Protein AF-A0A923QXN2-F1 (afdb_monomer_lite)

Radius of gyration: 14.2 Å; chains: 1; bounding box: 31×38×41 Å

Foldseek 3Di:
DWDWDADPNDIDIDPDDQPAAPVCLQPWQPPPDQWHAYNVVRDIWGWADPDPQWIWTADPVRWIKIFHDDPGHTAWIWGDDPVGIDIDGDD

Structure (mmCIF, N/CA/C/O backbone):
data_AF-A0A923QXN2-F1
#
_entry.id   AF-A0A923QXN2-F1
#
loop_
_atom_site.group_PDB
_atom_site.id
_atom_site.type_symbol
_atom_site.label_atom_id
_atom_site.label_alt_id
_atom_site.label_comp_id
_atom_site.label_asym_id
_atom_site.label_entity_id
_atom_site.label_seq_id
_atom_site.pdbx_PDB_ins_code
_atom_site.Cartn_x
_atom_site.Cartn_y
_atom_site.Cartn_z
_atom_site.occupancy
_atom_site.B_iso_or_equiv
_atom_site.auth_seq_id
_atom_site.auth_comp_id
_atom_site.auth_asym_id
_atom_site.auth_atom_id
_atom_site.pdbx_PDB_model_num
ATOM 1 N N . SER A 1 1 ? 7.967 -18.312 -8.379 1.00 57.09 1 SER A N 1
ATOM 2 C CA . SER A 1 1 ? 7.276 -17.969 -9.641 1.00 57.09 1 SER A CA 1
ATOM 3 C C . SER A 1 1 ? 8.061 -16.902 -10.391 1.00 57.09 1 SER A C 1
ATOM 5 O O . SER A 1 1 ? 8.702 -16.099 -9.732 1.00 57.09 1 SER A O 1
ATOM 7 N N . LYS A 1 2 ? 8.063 -16.889 -11.735 1.00 81.00 2 LYS A N 1
ATOM 8 C CA . LYS A 1 2 ? 8.674 -15.809 -12.538 1.00 81.00 2 LYS A CA 1
ATOM 9 C C . LYS A 1 2 ? 7.559 -14.986 -13.179 1.00 81.00 2 LYS A C 1
ATOM 11 O O . LYS A 1 2 ? 6.882 -15.487 -14.071 1.00 81.00 2 LYS A O 1
ATOM 16 N N . TYR A 1 3 ? 7.356 -13.755 -12.724 1.00 85.31 3 TYR A N 1
ATOM 17 C CA . TYR A 1 3 ? 6.384 -12.838 -13.324 1.00 85.31 3 TYR A CA 1
ATOM 18 C C . TYR A 1 3 ? 7.071 -11.996 -14.398 1.00 85.31 3 TYR A C 1
ATOM 20 O O . TYR A 1 3 ? 8.191 -11.531 -14.189 1.00 85.31 3 TYR A O 1
ATOM 28 N N . LYS A 1 4 ? 6.400 -11.792 -15.535 1.00 89.69 4 LYS A N 1
ATOM 29 C CA . LYS A 1 4 ? 6.825 -10.846 -16.573 1.00 89.69 4 LYS A CA 1
ATOM 30 C C . LYS A 1 4 ? 5.958 -9.600 -16.479 1.00 89.69 4 LYS A C 1
ATOM 32 O O . LYS A 1 4 ? 4.735 -9.706 -16.506 1.00 89.69 4 LYS A O 1
ATOM 37 N N . ILE A 1 5 ? 6.590 -8.440 -16.392 1.00 87.44 5 ILE A N 1
ATOM 38 C CA . ILE A 1 5 ? 5.923 -7.146 -16.484 1.00 87.44 5 ILE A CA 1
ATOM 39 C C . ILE A 1 5 ? 6.260 -6.574 -17.847 1.00 87.44 5 ILE A C 1
ATOM 41 O O . ILE A 1 5 ? 7.430 -6.480 -18.208 1.00 87.44 5 ILE A O 1
ATOM 45 N N . VAL A 1 6 ? 5.228 -6.201 -18.594 1.00 89.44 6 VAL A N 1
ATOM 46 C CA . VAL A 1 6 ? 5.365 -5.556 -19.898 1.00 89.44 6 VAL A CA 1
ATOM 47 C C . VAL A 1 6 ? 4.797 -4.150 -19.773 1.00 89.44 6 VAL A C 1
ATOM 49 O O . VAL A 1 6 ? 3.607 -3.986 -19.512 1.00 89.44 6 VAL A O 1
ATOM 52 N N . LYS A 1 7 ? 5.647 -3.133 -19.928 1.00 83.38 7 LYS A N 1
ATOM 53 C CA . LYS A 1 7 ? 5.254 -1.721 -19.839 1.00 83.38 7 LYS A CA 1
ATOM 54 C C . LYS A 1 7 ? 5.913 -0.939 -20.967 1.00 83.38 7 LYS A C 1
ATOM 56 O O . LYS A 1 7 ? 7.134 -0.880 -21.038 1.00 83.38 7 LYS A O 1
ATOM 61 N N . ASN A 1 8 ? 5.106 -0.357 -21.857 1.00 85.56 8 ASN A N 1
ATOM 62 C CA . ASN A 1 8 ? 5.574 0.382 -23.040 1.00 85.56 8 ASN A CA 1
ATOM 63 C C . ASN A 1 8 ? 6.603 -0.406 -23.881 1.00 85.56 8 ASN A C 1
ATOM 65 O O . ASN A 1 8 ? 7.617 0.139 -24.302 1.00 85.56 8 ASN A O 1
ATOM 69 N N . GLY A 1 9 ? 6.385 -1.714 -24.061 1.00 84.56 9 GLY A N 1
ATOM 70 C CA . GLY A 1 9 ? 7.304 -2.602 -24.787 1.00 84.56 9 GLY A CA 1
ATOM 71 C C . GLY A 1 9 ? 8.553 -3.034 -24.005 1.00 84.56 9 GLY A C 1
ATOM 72 O O . GLY A 1 9 ? 9.230 -3.970 -24.422 1.00 84.56 9 GLY A O 1
ATOM 73 N N . VAL A 1 10 ? 8.835 -2.428 -22.847 1.00 85.75 10 VAL A N 1
ATOM 74 C CA . VAL A 1 10 ? 9.921 -2.847 -21.953 1.00 85.75 10 VAL A CA 1
ATOM 75 C C . VAL A 1 10 ? 9.457 -4.029 -21.107 1.00 85.75 10 VAL A C 1
ATOM 77 O O . VAL A 1 10 ? 8.391 -3.982 -20.487 1.00 85.75 10 VAL A O 1
ATOM 80 N N . ILE A 1 11 ? 10.271 -5.085 -21.076 1.00 88.44 11 ILE A N 1
ATOM 81 C CA . ILE A 1 11 ? 10.021 -6.291 -20.285 1.00 88.44 11 ILE A CA 1
ATOM 82 C C . ILE A 1 11 ? 10.920 -6.275 -19.051 1.00 88.44 11 ILE A C 1
ATOM 84 O O . ILE A 1 11 ? 12.141 -6.204 -19.171 1.00 88.44 11 ILE A O 1
ATOM 88 N N . SER A 1 12 ? 10.326 -6.413 -17.869 1.00 86.19 12 SER A N 1
ATOM 89 C CA . SER A 1 12 ? 11.045 -6.700 -16.626 1.00 86.19 12 SER A CA 1
ATOM 90 C C . SER A 1 12 ? 10.550 -8.003 -16.001 1.00 86.19 12 SER A C 1
ATOM 92 O O . SER A 1 12 ? 9.443 -8.477 -16.276 1.00 86.19 12 SER A O 1
ATOM 94 N N . VAL A 1 13 ? 11.404 -8.632 -15.192 1.00 87.88 13 VAL A N 1
ATOM 95 C CA . VAL A 1 13 ? 11.113 -9.922 -14.557 1.00 87.88 13 VAL A CA 1
ATOM 96 C C . VAL A 1 13 ? 11.170 -9.768 -13.048 1.00 87.88 13 VAL A C 1
ATOM 98 O O . VAL A 1 13 ? 12.140 -9.240 -12.509 1.00 87.88 13 VAL A O 1
ATOM 101 N N . ILE A 1 14 ? 10.146 -10.279 -12.369 1.00 88.56 14 ILE A N 1
ATOM 102 C CA . ILE A 1 14 ? 10.136 -10.423 -10.915 1.00 88.56 14 ILE A CA 1
ATOM 103 C C . ILE A 1 14 ? 10.281 -11.900 -10.576 1.00 88.56 14 ILE A C 1
ATOM 105 O O . ILE A 1 14 ? 9.437 -12.728 -10.927 1.00 88.56 14 ILE A O 1
ATOM 109 N N . SER A 1 15 ? 11.370 -12.209 -9.879 1.00 86.00 15 SER A N 1
ATOM 110 C CA . SER A 1 15 ? 11.712 -13.560 -9.421 1.00 86.00 15 SER A CA 1
ATOM 111 C C . SER A 1 15 ? 11.079 -13.909 -8.068 1.00 86.00 15 SER A C 1
ATOM 113 O O . SER A 1 15 ? 11.000 -15.082 -7.708 1.00 86.00 15 SER A O 1
ATOM 115 N N . SER A 1 16 ? 10.639 -12.895 -7.317 1.00 86.00 16 SER A N 1
ATOM 116 C CA . SER A 1 16 ? 9.999 -13.043 -6.008 1.00 86.00 16 SER A CA 1
ATOM 117 C C . SER A 1 16 ? 8.517 -13.391 -6.142 1.00 86.00 16 SER A C 1
ATOM 119 O O . SER A 1 16 ? 7.846 -12.976 -7.088 1.00 86.00 16 SER A O 1
ATOM 121 N N . ASN A 1 17 ? 7.971 -14.119 -5.167 1.00 90.25 17 ASN A N 1
ATOM 122 C CA . ASN A 1 17 ? 6.533 -14.364 -5.120 1.00 90.25 17 ASN A CA 1
ATOM 123 C C . ASN A 1 17 ? 5.773 -13.079 -4.758 1.00 90.25 17 ASN A C 1
ATOM 125 O O . ASN A 1 17 ? 6.095 -12.405 -3.782 1.00 90.25 17 ASN A O 1
ATOM 129 N N . ILE A 1 18 ? 4.742 -12.763 -5.540 1.00 92.31 18 ILE A N 1
ATOM 130 C CA . ILE A 1 18 ? 3.792 -11.690 -5.254 1.00 92.31 18 ILE A CA 1
ATOM 131 C C . ILE A 1 18 ? 2.658 -12.302 -4.429 1.00 92.31 18 ILE A C 1
ATOM 133 O O . ILE A 1 18 ? 1.736 -12.892 -4.979 1.00 92.31 18 ILE A O 1
ATOM 137 N N . ASN A 1 19 ? 2.770 -12.209 -3.104 1.00 92.19 19 ASN A N 1
ATOM 138 C CA . ASN A 1 19 ? 1.775 -12.762 -2.174 1.00 92.19 19 ASN A CA 1
ATOM 139 C C . ASN A 1 19 ? 0.746 -11.723 -1.710 1.00 92.19 19 ASN A C 1
ATOM 141 O O . ASN A 1 19 ? -0.274 -12.088 -1.134 1.00 92.19 19 ASN A O 1
ATOM 145 N N . TYR A 1 20 ? 1.062 -10.439 -1.881 1.00 96.25 20 TYR A N 1
ATOM 146 C CA . TYR A 1 20 ? 0.264 -9.333 -1.377 1.00 96.25 20 TYR A CA 1
ATOM 147 C C . TYR A 1 20 ? 0.470 -8.102 -2.258 1.00 96.25 20 TYR A C 1
ATOM 149 O O . TYR A 1 20 ? 1.608 -7.709 -2.536 1.00 96.25 20 TYR A O 1
ATOM 157 N N . SER A 1 21 ? -0.624 -7.498 -2.699 1.00 96.75 21 SER A N 1
ATOM 158 C CA . SER A 1 21 ? -0.663 -6.336 -3.578 1.00 96.75 21 SER A CA 1
ATOM 159 C C . SER A 1 21 ? -1.311 -5.133 -2.893 1.00 96.75 21 SER A C 1
ATOM 161 O O . SER A 1 21 ? -1.911 -5.240 -1.827 1.00 96.75 21 SER A O 1
ATOM 163 N N . ILE A 1 22 ? -1.224 -3.962 -3.522 1.00 96.12 22 ILE A N 1
ATOM 164 C CA . ILE A 1 22 ? -1.949 -2.770 -3.062 1.00 96.12 22 ILE A CA 1
ATOM 165 C C . ILE A 1 22 ? -3.463 -3.014 -3.032 1.00 96.12 22 ILE A C 1
ATOM 167 O O . ILE A 1 22 ? -4.136 -2.502 -2.145 1.00 96.12 22 ILE A O 1
ATOM 171 N N . VAL A 1 23 ? -4.009 -3.792 -3.972 1.00 95.56 23 VAL A N 1
ATOM 172 C CA . VAL A 1 23 ? -5.450 -4.088 -4.010 1.00 95.56 23 VAL A CA 1
ATOM 173 C C . VAL A 1 23 ? -5.875 -4.853 -2.757 1.00 95.56 23 VAL A C 1
ATOM 175 O O . VAL A 1 23 ? -6.925 -4.562 -2.192 1.00 95.56 23 VAL A O 1
ATOM 178 N N . ASP A 1 24 ? -5.028 -5.756 -2.261 1.00 97.25 24 ASP A N 1
ATOM 179 C CA . ASP A 1 24 ? -5.305 -6.527 -1.046 1.00 97.25 24 ASP A CA 1
ATOM 180 C C . ASP A 1 24 ? -5.441 -5.638 0.203 1.00 97.25 24 ASP A C 1
ATOM 182 O O . ASP A 1 24 ? -6.223 -5.971 1.094 1.00 97.25 24 ASP A O 1
ATOM 186 N N . LEU A 1 25 ? -4.786 -4.465 0.238 1.00 97.19 25 LEU A N 1
ATOM 187 C CA . LEU A 1 25 ? -4.938 -3.476 1.320 1.00 97.19 25 LEU A CA 1
ATOM 188 C C . LEU A 1 25 ? -6.371 -2.929 1.435 1.00 97.19 25 LEU A C 1
ATOM 190 O O . LEU A 1 25 ? -6.759 -2.378 2.458 1.00 97.19 25 LEU A O 1
ATOM 194 N N . TYR A 1 26 ? -7.202 -3.058 0.404 1.00 95.62 26 TYR A N 1
ATOM 195 C CA . TYR A 1 26 ? -8.601 -2.645 0.517 1.00 95.62 26 TYR A CA 1
ATOM 196 C C . TYR A 1 26 ? -9.464 -3.660 1.274 1.00 95.62 26 TYR A C 1
ATOM 198 O O . TYR A 1 26 ? -10.559 -3.324 1.727 1.00 95.62 26 TYR A O 1
ATOM 206 N N . PHE A 1 27 ? -8.966 -4.886 1.451 1.00 95.44 27 PHE A N 1
ATOM 207 C CA . PHE A 1 27 ? -9.738 -6.007 1.985 1.00 95.44 27 PHE A CA 1
ATOM 208 C C . PHE A 1 27 ? -9.125 -6.627 3.239 1.00 95.44 27 PHE A C 1
ATOM 210 O O . PHE A 1 27 ? -9.857 -7.172 4.066 1.00 95.44 27 PHE A O 1
ATOM 217 N N . LYS A 1 28 ? -7.801 -6.558 3.394 1.00 96.88 28 LYS A N 1
ATOM 218 C CA . LYS A 1 28 ? -7.064 -7.237 4.457 1.00 96.88 28 LYS A CA 1
ATOM 219 C C . LYS A 1 28 ? -6.042 -6.295 5.081 1.00 96.88 28 LYS A C 1
ATOM 221 O O . LYS A 1 28 ? -5.427 -5.494 4.401 1.00 96.88 28 LYS A O 1
ATOM 226 N N . GLU A 1 29 ? -5.828 -6.420 6.384 1.00 97.88 29 GLU A N 1
ATOM 227 C CA . GLU A 1 29 ? -4.770 -5.682 7.075 1.00 97.88 29 GLU A CA 1
ATOM 228 C C . GLU A 1 29 ? -3.385 -6.324 6.813 1.00 97.88 29 GLU A C 1
ATOM 230 O O . GLU A 1 29 ? -3.250 -7.548 6.949 1.00 97.88 29 GLU A O 1
ATOM 235 N N . PRO A 1 30 ? -2.337 -5.551 6.466 1.00 97.50 30 PRO A N 1
ATOM 236 C CA . PRO A 1 30 ? -1.022 -6.068 6.067 1.00 97.50 30 PRO A CA 1
ATOM 237 C C . PRO A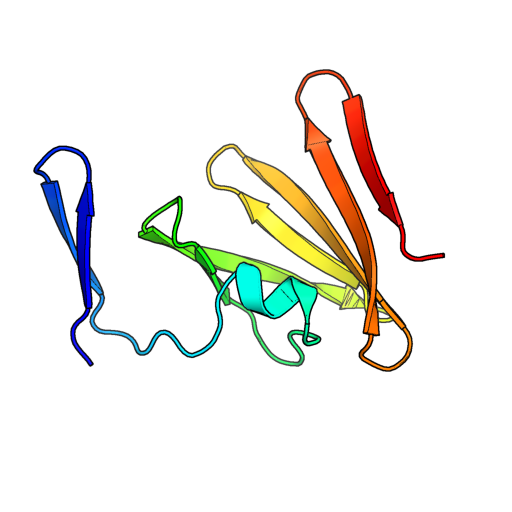 1 30 ? -0.098 -6.352 7.269 1.00 97.50 30 PRO A C 1
ATOM 239 O O . PRO A 1 30 ? 1.042 -5.887 7.330 1.00 97.50 30 PRO A O 1
ATOM 242 N N . LYS A 1 31 ? -0.575 -7.117 8.256 1.00 96.56 31 LYS A N 1
ATOM 243 C CA . LYS A 1 31 ? 0.190 -7.396 9.484 1.00 96.56 31 LYS A CA 1
ATOM 244 C C . LYS A 1 31 ? 1.505 -8.120 9.183 1.00 96.56 31 LYS A C 1
ATOM 246 O O . LYS A 1 31 ? 1.506 -9.173 8.549 1.00 96.56 31 LYS A O 1
ATOM 251 N N . GLY A 1 32 ? 2.612 -7.572 9.686 1.00 95.38 32 GLY A N 1
ATOM 252 C CA . GLY A 1 32 ? 3.953 -8.149 9.537 1.00 95.38 32 GLY A CA 1
ATOM 253 C C . GLY A 1 32 ? 4.576 -7.992 8.146 1.00 95.38 32 GLY A C 1
ATOM 254 O O . GLY A 1 32 ? 5.643 -8.550 7.901 1.00 95.38 32 GLY A O 1
ATOM 255 N N . LEU A 1 33 ? 3.937 -7.251 7.235 1.00 96.31 33 LEU A N 1
ATOM 256 C CA . LEU A 1 33 ? 4.484 -6.972 5.911 1.00 96.31 33 LEU A CA 1
ATOM 257 C C . LEU A 1 33 ? 5.261 -5.655 5.910 1.00 96.31 33 LEU A C 1
ATOM 259 O O . LEU A 1 33 ? 4.819 -4.667 6.487 1.00 96.31 33 LEU A O 1
ATOM 263 N N . ASN A 1 34 ? 6.385 -5.649 5.193 1.00 96.75 34 ASN A N 1
ATOM 264 C CA . ASN A 1 34 ? 7.197 -4.450 4.951 1.00 96.75 34 ASN A CA 1
ATOM 265 C C . ASN A 1 34 ? 7.118 -3.978 3.492 1.00 96.75 34 ASN A C 1
ATOM 267 O O . ASN A 1 34 ? 7.567 -2.880 3.159 1.00 96.75 34 ASN A O 1
ATOM 271 N N . THR A 1 35 ? 6.561 -4.806 2.603 1.00 97.06 35 THR A N 1
ATOM 272 C CA . THR A 1 35 ? 6.366 -4.475 1.192 1.00 97.06 35 THR A CA 1
ATOM 273 C C . THR A 1 35 ? 5.046 -5.019 0.660 1.00 97.06 35 THR A C 1
ATOM 275 O O . THR A 1 35 ? 4.541 -6.043 1.121 1.00 97.06 35 THR A O 1
ATOM 278 N N . VAL A 1 36 ? 4.499 -4.334 -0.343 1.00 97.31 36 VAL A N 1
ATOM 279 C CA . VAL A 1 36 ? 3.340 -4.779 -1.129 1.00 97.31 36 VAL A CA 1
ATOM 280 C C . VAL A 1 36 ? 3.602 -4.551 -2.608 1.00 97.31 36 VAL A C 1
ATOM 282 O O . VAL A 1 36 ? 4.285 -3.604 -2.992 1.00 97.31 36 VAL A O 1
ATOM 285 N N . PHE A 1 37 ? 3.067 -5.411 -3.464 1.00 96.50 37 PHE A N 1
ATOM 286 C CA . PHE A 1 37 ? 3.227 -5.257 -4.902 1.00 96.50 37 PHE A CA 1
ATOM 287 C C . PHE A 1 37 ? 2.266 -4.208 -5.478 1.00 96.50 37 PHE A C 1
ATOM 289 O O . PHE A 1 37 ? 1.061 -4.240 -5.236 1.00 96.50 37 PHE A O 1
ATOM 296 N N . SER A 1 38 ? 2.792 -3.293 -6.288 1.00 95.12 38 SER A N 1
ATOM 297 C CA . SER A 1 38 ? 2.009 -2.351 -7.078 1.00 95.12 38 SER A CA 1
ATOM 298 C C . SER A 1 38 ? 1.924 -2.812 -8.524 1.00 95.12 38 SER A C 1
ATOM 300 O O . SER A 1 38 ? 2.913 -2.758 -9.254 1.00 95.12 38 SER A O 1
ATOM 302 N N . ASN A 1 39 ? 0.725 -3.175 -8.974 1.00 91.00 39 ASN A N 1
ATOM 303 C CA . ASN A 1 39 ? 0.475 -3.482 -10.381 1.00 91.00 39 ASN A CA 1
ATOM 304 C C . ASN A 1 39 ? 0.752 -2.267 -11.283 1.00 91.00 39 ASN A C 1
ATOM 306 O O . ASN A 1 39 ? 1.375 -2.414 -12.330 1.00 91.00 39 ASN A O 1
ATOM 310 N N . THR A 1 40 ? 0.365 -1.061 -10.854 1.00 90.88 40 THR A N 1
ATOM 311 C CA . THR A 1 40 ? 0.556 0.191 -11.611 1.00 90.88 40 THR A CA 1
ATOM 312 C C . THR A 1 40 ? 2.033 0.523 -11.839 1.00 90.88 40 THR A C 1
ATOM 314 O O . THR A 1 40 ? 2.438 0.956 -12.927 1.00 90.88 40 THR A O 1
ATOM 317 N N . HIS A 1 41 ? 2.863 0.319 -10.813 1.00 91.06 41 HIS A N 1
ATOM 318 C CA . HIS A 1 41 ? 4.299 0.573 -10.908 1.00 91.06 41 HIS A CA 1
ATOM 319 C C . HIS A 1 41 ? 5.093 -0.644 -11.389 1.00 91.06 41 HIS A C 1
ATOM 321 O O . HIS A 1 41 ? 6.219 -0.470 -11.843 1.00 91.06 41 HIS A O 1
ATOM 327 N N . GLY A 1 42 ? 4.520 -1.848 -11.339 1.00 91.56 42 GLY A N 1
ATOM 328 C CA . GLY A 1 42 ? 5.240 -3.085 -11.624 1.00 91.56 42 GLY A CA 1
ATOM 329 C C . GLY A 1 42 ? 6.369 -3.342 -10.620 1.00 91.56 42 GLY A C 1
ATOM 330 O O . GLY A 1 42 ? 7.428 -3.836 -10.993 1.00 91.56 42 GLY A O 1
ATOM 331 N N . ALA A 1 43 ? 6.188 -2.949 -9.360 1.00 92.94 43 ALA A N 1
ATOM 332 C CA . ALA A 1 43 ? 7.250 -2.982 -8.358 1.00 92.94 43 ALA A CA 1
ATOM 333 C C . ALA A 1 43 ? 6.696 -3.228 -6.954 1.00 92.94 43 ALA A C 1
ATOM 335 O O . ALA A 1 43 ? 5.541 -2.913 -6.666 1.00 92.94 43 ALA A O 1
ATOM 336 N N . PHE A 1 44 ? 7.538 -3.761 -6.070 1.00 95.56 44 PHE A N 1
ATOM 337 C CA . PHE A 1 44 ? 7.248 -3.775 -4.640 1.00 95.56 44 PHE A CA 1
ATOM 338 C C . PHE A 1 44 ? 7.464 -2.377 -4.064 1.00 95.56 44 PHE A C 1
ATOM 340 O O . PHE A 1 44 ? 8.528 -1.788 -4.239 1.00 95.56 44 PHE A O 1
ATOM 347 N N . LEU A 1 45 ? 6.448 -1.862 -3.382 1.00 97.06 45 LEU A N 1
ATOM 348 C CA . LEU A 1 45 ? 6.502 -0.610 -2.642 1.00 97.06 45 LEU A CA 1
ATOM 349 C C . LEU A 1 45 ? 6.644 -0.896 -1.153 1.00 97.06 45 LEU A C 1
ATOM 351 O O . LEU A 1 45 ? 6.176 -1.927 -0.665 1.00 97.06 45 LEU A O 1
ATOM 355 N N . ILE A 1 46 ? 7.272 0.033 -0.441 1.00 97.62 46 ILE A N 1
ATOM 356 C CA . ILE A 1 46 ? 7.457 -0.058 1.005 1.00 97.62 46 ILE A CA 1
ATOM 357 C C . ILE A 1 46 ? 6.137 0.285 1.695 1.00 97.62 46 ILE A C 1
ATOM 359 O O . ILE A 1 46 ? 5.526 1.314 1.398 1.00 97.62 46 ILE A O 1
ATOM 363 N N . ILE A 1 47 ? 5.734 -0.560 2.643 1.00 98.00 47 ILE A N 1
ATOM 364 C CA . ILE A 1 47 ? 4.654 -0.275 3.584 1.00 98.00 47 ILE A CA 1
ATOM 365 C C . ILE A 1 47 ? 5.212 -0.318 5.007 1.00 98.00 47 ILE A C 1
ATOM 367 O O . ILE A 1 47 ? 5.917 -1.258 5.370 1.00 98.00 47 ILE A O 1
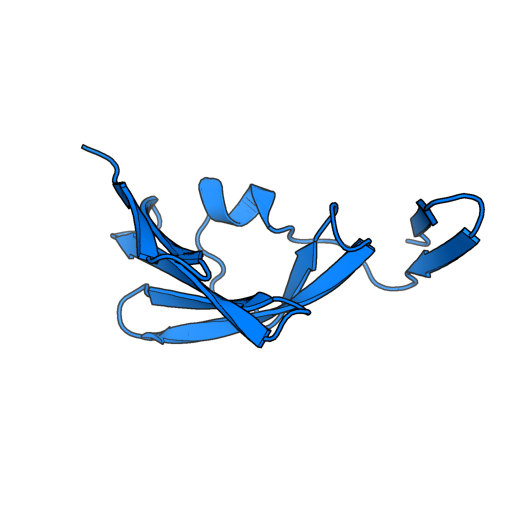ATOM 371 N N . LYS A 1 48 ? 4.943 0.716 5.804 1.00 97.88 48 LYS A N 1
ATOM 372 C CA . LYS A 1 48 ? 5.451 0.844 7.175 1.00 97.88 48 LYS A CA 1
ATOM 373 C C . LYS A 1 48 ? 4.296 0.878 8.169 1.00 97.88 48 LYS A C 1
ATOM 375 O O . LYS A 1 48 ? 3.390 1.691 7.985 1.00 97.88 48 LYS A O 1
ATOM 380 N N . PRO A 1 49 ? 4.312 0.058 9.231 1.00 97.56 49 PRO A N 1
ATOM 381 C CA . PRO A 1 49 ? 3.359 0.215 10.319 1.00 97.56 49 PRO A CA 1
ATOM 382 C C . PRO A 1 49 ? 3.645 1.518 11.080 1.00 97.56 49 PRO A C 1
ATOM 384 O O . PRO A 1 49 ? 4.788 1.798 11.435 1.00 97.56 49 PRO A O 1
ATOM 387 N N . LEU A 1 50 ? 2.598 2.294 11.356 1.00 97.00 50 LEU A N 1
ATOM 388 C CA . LEU A 1 50 ? 2.644 3.504 12.187 1.00 97.00 50 LEU A CA 1
ATOM 389 C C . LEU A 1 50 ? 2.089 3.265 13.605 1.00 97.00 50 LEU A C 1
ATOM 391 O O . LEU A 1 50 ? 2.158 4.141 14.464 1.00 97.00 50 LEU A O 1
ATOM 395 N N . GLY A 1 51 ? 1.559 2.065 13.860 1.00 94.81 51 GLY A N 1
ATOM 396 C CA . GLY A 1 51 ? 0.921 1.680 15.120 1.00 94.81 51 GLY A CA 1
ATOM 397 C C . GLY A 1 51 ? -0.599 1.867 15.098 1.00 94.81 51 GLY A C 1
ATOM 398 O O . GLY A 1 51 ? -1.146 2.533 14.229 1.00 94.81 51 GLY A O 1
ATOM 399 N N . LYS A 1 52 ? -1.300 1.232 16.049 1.00 94.88 52 LYS A N 1
ATOM 400 C CA . LYS A 1 52 ? -2.774 1.291 16.201 1.00 94.88 52 LYS A CA 1
ATOM 401 C C . LYS A 1 52 ? -3.588 0.906 14.947 1.00 94.88 52 LYS A C 1
ATOM 403 O O . LYS A 1 52 ? -4.733 1.318 14.824 1.00 94.88 52 LYS A O 1
ATOM 408 N N . GLY A 1 53 ? -3.023 0.090 14.055 1.00 96.88 53 GLY A N 1
ATOM 409 C CA . GLY A 1 53 ? -3.680 -0.309 12.804 1.00 96.88 53 GLY A CA 1
ATOM 410 C C . GLY A 1 53 ? -3.483 0.674 11.644 1.00 96.88 53 GLY A C 1
ATOM 411 O O . GLY A 1 53 ? -4.112 0.492 10.603 1.00 96.88 53 GLY A O 1
ATOM 412 N N . ASP A 1 54 ? -2.611 1.676 11.790 1.00 98.06 54 ASP A N 1
ATOM 413 C CA . ASP A 1 54 ? -2.252 2.608 10.720 1.00 98.06 54 ASP A CA 1
ATOM 414 C C . ASP A 1 54 ? -0.992 2.141 9.979 1.00 98.06 54 ASP A C 1
ATOM 416 O O . ASP A 1 54 ? -0.027 1.663 10.585 1.00 98.06 54 ASP A O 1
ATOM 420 N N . TYR A 1 55 ? -0.991 2.315 8.657 1.00 98.44 55 TYR A N 1
ATOM 421 C CA . TYR A 1 55 ? 0.104 1.931 7.769 1.00 98.44 55 TYR A CA 1
ATOM 422 C C . TYR A 1 55 ? 0.370 3.021 6.729 1.00 98.44 55 TYR A C 1
ATOM 424 O O . TYR A 1 55 ? -0.559 3.508 6.087 1.00 98.44 55 TYR A O 1
ATOM 432 N N . GLU A 1 56 ? 1.640 3.364 6.522 1.00 97.81 56 GLU A N 1
ATOM 433 C CA . GLU A 1 56 ? 2.099 4.272 5.470 1.00 97.81 56 GLU A CA 1
ATOM 434 C C . GLU A 1 56 ? 2.597 3.478 4.262 1.00 97.81 56 GLU A C 1
ATOM 436 O O . GLU A 1 56 ? 3.543 2.702 4.378 1.00 97.81 56 GLU A O 1
ATOM 441 N N . LEU A 1 57 ? 2.007 3.706 3.091 1.00 97.62 57 LEU A N 1
ATOM 442 C CA . LEU A 1 57 ? 2.511 3.229 1.806 1.00 97.62 57 LEU A CA 1
ATOM 443 C C . LEU A 1 57 ? 3.336 4.334 1.135 1.00 97.62 57 LEU A C 1
ATOM 445 O O . LEU A 1 57 ? 2.822 5.432 0.914 1.00 97.62 57 LEU A O 1
ATOM 449 N N . GLN A 1 58 ? 4.580 4.030 0.767 1.00 96.38 58 GLN A N 1
ATOM 450 C CA . GLN A 1 58 ? 5.490 4.973 0.110 1.00 96.38 58 GLN A CA 1
ATOM 451 C C . GLN A 1 58 ? 5.435 4.808 -1.413 1.0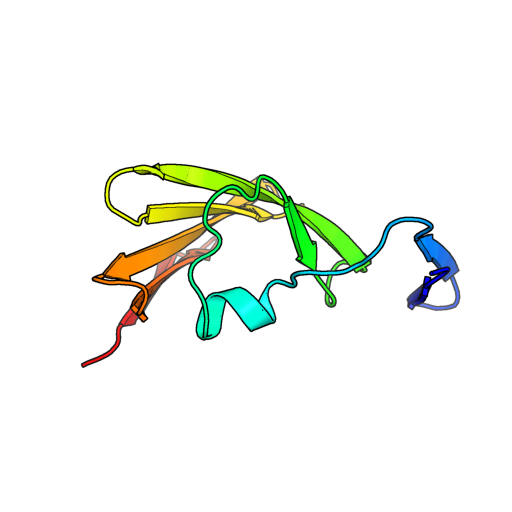0 96.38 58 GLN A C 1
ATOM 453 O O . GLN A 1 58 ? 5.694 3.723 -1.939 1.00 96.38 58 GLN A O 1
ATOM 458 N N . LEU A 1 59 ? 5.083 5.881 -2.12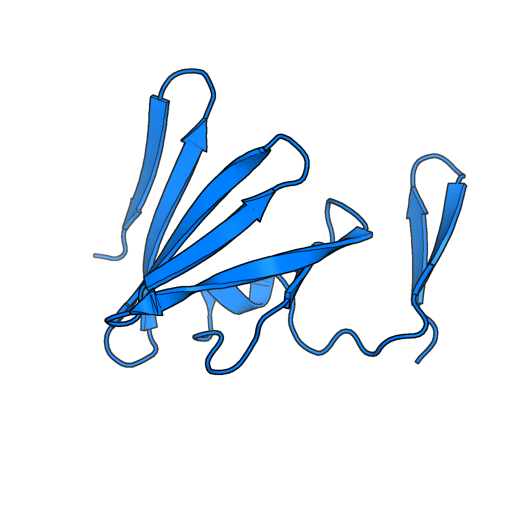5 1.00 93.81 59 LEU A N 1
ATOM 459 C CA . LEU A 1 59 ? 4.970 5.895 -3.583 1.00 93.81 59 LEU A CA 1
ATOM 460 C C . LEU A 1 59 ? 6.290 6.343 -4.240 1.00 93.81 59 LEU A C 1
ATOM 462 O O . LEU A 1 59 ? 7.048 7.108 -3.638 1.00 93.81 59 LEU A O 1
ATOM 466 N N . PRO A 1 60 ? 6.575 5.922 -5.489 1.00 91.69 60 PRO A N 1
ATOM 467 C CA . PRO A 1 60 ? 7.825 6.276 -6.171 1.00 91.69 60 PRO A CA 1
ATOM 468 C C . PRO A 1 60 ? 8.041 7.776 -6.408 1.00 91.69 60 PRO A C 1
ATOM 470 O O . PRO A 1 60 ? 9.174 8.202 -6.592 1.00 91.69 60 PRO A O 1
ATOM 473 N N . ASP A 1 61 ? 6.976 8.580 -6.414 1.00 89.56 61 ASP A N 1
ATOM 474 C CA . ASP A 1 61 ? 7.041 10.037 -6.575 1.00 89.56 61 ASP A CA 1
ATOM 475 C C . ASP A 1 61 ? 7.288 10.785 -5.250 1.00 89.56 61 ASP A C 1
ATOM 477 O O . ASP A 1 61 ? 7.155 12.007 -5.189 1.00 89.56 61 ASP A O 1
ATOM 481 N N . GLY A 1 62 ? 7.622 10.058 -4.178 1.00 89.06 62 GLY A N 1
ATOM 482 C CA . GLY A 1 62 ? 7.867 10.604 -2.844 1.00 89.06 62 GLY A CA 1
ATOM 483 C C . GLY A 1 62 ? 6.595 10.909 -2.048 1.00 89.06 62 GLY A C 1
ATOM 484 O O . GLY A 1 62 ? 6.689 11.341 -0.899 1.00 89.06 62 GLY A O 1
ATOM 485 N N . LYS A 1 63 ? 5.403 10.687 -2.618 1.00 90.94 63 LYS A N 1
ATOM 486 C CA . LYS A 1 63 ? 4.138 10.826 -1.887 1.00 90.94 63 LYS A CA 1
ATOM 487 C C . LYS A 1 63 ? 3.861 9.600 -1.025 1.00 90.94 63 LYS A C 1
ATOM 489 O O . LYS A 1 63 ? 4.454 8.533 -1.194 1.00 90.94 63 LYS A O 1
ATOM 494 N N . THR A 1 64 ? 2.916 9.754 -0.105 1.00 94.12 64 THR A N 1
ATOM 495 C CA . THR A 1 64 ? 2.483 8.682 0.786 1.00 94.12 64 THR A CA 1
ATOM 496 C C . THR A 1 64 ? 0.967 8.568 0.832 1.00 94.12 64 THR A C 1
ATOM 498 O O . THR A 1 64 ? 0.241 9.560 0.698 1.00 94.12 64 THR A O 1
ATOM 501 N N . ASN A 1 65 ? 0.506 7.337 1.048 1.00 95.69 65 ASN A N 1
ATOM 502 C CA . ASN A 1 65 ? -0.878 7.033 1.384 1.00 95.69 65 ASN A CA 1
ATOM 503 C C . ASN A 1 65 ? -0.930 6.418 2.784 1.00 95.69 65 ASN A C 1
ATOM 505 O O . ASN A 1 65 ? -0.088 5.585 3.114 1.00 95.69 65 ASN A O 1
ATOM 509 N N . ILE A 1 66 ? -1.932 6.779 3.582 1.00 97.62 66 ILE A N 1
ATOM 510 C CA . ILE A 1 66 ? -2.173 6.189 4.902 1.00 97.62 66 ILE A CA 1
ATOM 511 C C . ILE A 1 66 ? -3.399 5.283 4.834 1.00 97.62 66 ILE A C 1
ATOM 513 O O . ILE A 1 66 ? -4.475 5.726 4.437 1.00 97.62 66 ILE A O 1
ATOM 517 N N . PHE A 1 67 ? -3.244 4.031 5.252 1.00 98.06 67 PHE A N 1
ATOM 518 C CA . PHE A 1 67 ? -4.326 3.063 5.416 1.00 98.06 67 PHE A CA 1
ATOM 519 C C . PHE A 1 67 ? -4.581 2.861 6.907 1.00 98.06 67 PHE A C 1
ATOM 521 O O . PHE A 1 67 ? -3.650 2.534 7.639 1.00 98.06 67 PHE A O 1
ATOM 528 N N . ARG A 1 68 ? -5.827 3.042 7.352 1.00 98.31 68 ARG A N 1
ATOM 529 C CA . ARG A 1 68 ? -6.225 2.895 8.760 1.00 98.31 68 ARG A CA 1
ATOM 530 C C . ARG A 1 68 ? -7.213 1.756 8.925 1.00 98.31 68 ARG A C 1
ATOM 532 O O . ARG A 1 68 ? -8.285 1.768 8.307 1.00 98.31 68 ARG A O 1
ATOM 539 N N . TYR A 1 69 ? -6.871 0.798 9.777 1.00 98.12 69 TYR A N 1
ATOM 540 C CA . TYR A 1 69 ? -7.685 -0.378 10.058 1.00 98.12 69 TYR A CA 1
ATOM 541 C C . TYR A 1 69 ? -8.189 -0.375 11.496 1.00 98.12 69 TYR A C 1
ATOM 543 O O . TYR A 1 69 ? -7.478 -0.003 12.424 1.00 98.12 69 TYR A O 1
ATOM 551 N N . LEU A 1 70 ? -9.406 -0.878 11.685 1.00 97.19 70 LEU A N 1
ATOM 552 C CA . LEU A 1 70 ? -9.976 -1.164 12.994 1.00 97.19 70 LEU A CA 1
ATOM 553 C C . LEU A 1 70 ? -10.445 -2.615 13.015 1.00 97.19 70 LEU A C 1
ATOM 555 O O . LEU A 1 70 ? -11.255 -3.022 12.181 1.00 97.19 70 LEU A O 1
ATOM 559 N N . ASN A 1 71 ? -9.928 -3.407 13.957 1.00 95.19 71 ASN A N 1
ATOM 560 C CA . ASN A 1 71 ? -10.245 -4.835 14.084 1.00 95.19 71 ASN A CA 1
ATOM 561 C C . ASN A 1 71 ? -10.080 -5.609 12.755 1.00 95.19 71 ASN A C 1
ATOM 563 O O . ASN A 1 71 ? -10.923 -6.428 12.393 1.00 95.19 71 ASN A O 1
ATOM 567 N N . GLY A 1 72 ? -9.017 -5.314 11.997 1.00 94.88 72 GLY A N 1
ATOM 568 C CA . GLY A 1 72 ? -8.718 -5.952 10.709 1.00 94.88 72 GLY A CA 1
ATOM 569 C C . GLY A 1 72 ? -9.511 -5.428 9.508 1.00 94.88 72 GLY A C 1
ATOM 570 O O . GLY A 1 72 ? -9.260 -5.870 8.389 1.00 94.88 72 GLY A O 1
ATOM 571 N N . LYS A 1 73 ? -10.448 -4.491 9.703 1.00 96.25 73 LYS A N 1
ATOM 572 C CA . LYS A 1 73 ? -11.247 -3.889 8.626 1.00 96.25 73 LYS A CA 1
ATOM 573 C C . LYS A 1 73 ? -10.678 -2.533 8.243 1.00 96.25 73 LYS A C 1
ATOM 575 O O . LYS A 1 73 ? -10.443 -1.705 9.118 1.00 96.25 73 LYS A O 1
ATOM 580 N N . LEU A 1 74 ? -10.504 -2.293 6.945 1.00 97.69 74 LEU A N 1
ATOM 581 C CA . LEU A 1 74 ? -10.121 -0.977 6.446 1.00 97.69 74 LEU A CA 1
ATOM 582 C C . LEU A 1 74 ? -11.250 0.023 6.729 1.00 97.69 74 LEU A C 1
ATOM 584 O O . LEU A 1 74 ? -12.387 -0.170 6.288 1.00 97.69 74 LEU A O 1
ATOM 588 N N . MET A 1 75 ? -10.920 1.085 7.459 1.00 97.69 75 MET A N 1
ATOM 589 C CA . MET A 1 75 ? -11.853 2.151 7.826 1.00 97.69 75 MET A CA 1
ATOM 590 C C . MET A 1 75 ? -11.592 3.430 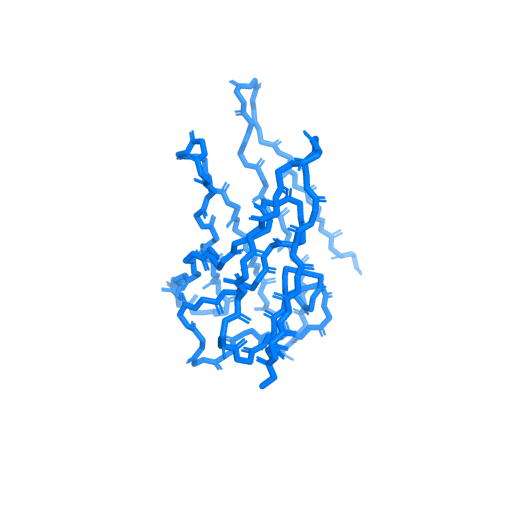7.045 1.00 97.69 75 MET A C 1
ATOM 592 O O . MET A 1 75 ? -12.538 4.150 6.726 1.00 97.69 75 MET A O 1
ATOM 596 N N . GLN A 1 76 ? -10.327 3.714 6.730 1.00 97.62 76 GLN A N 1
ATOM 597 C CA . GLN A 1 76 ? -9.962 4.943 6.044 1.00 97.62 76 GLN A CA 1
ATOM 598 C C . GLN A 1 76 ? -8.724 4.774 5.166 1.00 97.62 76 GLN A C 1
ATOM 600 O O . GLN A 1 76 ? -7.765 4.105 5.548 1.00 97.62 76 GLN A O 1
ATOM 605 N N . VAL A 1 77 ? -8.733 5.447 4.017 1.00 96.94 77 VAL A N 1
ATOM 606 C CA . VAL A 1 77 ? -7.556 5.673 3.176 1.00 96.94 77 VAL A CA 1
ATOM 607 C C . VAL A 1 77 ? -7.379 7.171 2.989 1.00 96.94 77 VAL A C 1
ATOM 609 O O . VAL A 1 77 ? -8.314 7.865 2.597 1.00 96.94 77 VAL A O 1
ATOM 612 N N . GLU A 1 78 ? -6.184 7.673 3.264 1.00 96.25 78 GLU A N 1
ATOM 613 C CA . GLU A 1 78 ? -5.792 9.060 3.031 1.00 96.25 78 GLU A CA 1
ATOM 614 C C . GLU A 1 78 ? -4.691 9.089 1.972 1.00 96.25 78 GLU A C 1
ATOM 616 O O . GLU A 1 78 ? -3.630 8.504 2.168 1.00 96.25 78 GLU A O 1
ATOM 621 N N . ALA A 1 79 ? -4.943 9.752 0.846 1.00 92.94 79 ALA A N 1
ATOM 622 C CA . ALA A 1 79 ? -3.977 9.910 -0.235 1.00 92.94 79 ALA A CA 1
ATOM 623 C C . ALA A 1 79 ? -3.535 11.370 -0.325 1.00 92.94 79 ALA A C 1
ATOM 625 O O . ALA A 1 79 ? -4.364 12.274 -0.492 1.00 92.94 79 ALA A O 1
ATOM 626 N N . LYS A 1 80 ? -2.224 11.609 -0.220 1.00 83.88 80 LYS A N 1
ATOM 627 C CA . LYS A 1 80 ? -1.663 12.952 -0.367 1.00 83.88 80 LYS A CA 1
ATOM 628 C C . LYS A 1 80 ? -1.461 13.263 -1.847 1.00 83.88 80 LYS A C 1
ATOM 630 O O . LYS A 1 80 ? -0.797 12.520 -2.562 1.00 83.88 80 LYS A O 1
ATOM 635 N N . MET A 1 81 ? -2.017 14.376 -2.306 1.00 82.06 81 MET A N 1
ATOM 636 C CA . MET A 1 81 ? -1.857 14.899 -3.662 1.00 82.06 81 MET A CA 1
ATOM 637 C C . MET A 1 81 ? -1.116 16.241 -3.620 1.00 82.06 81 MET A C 1
ATOM 639 O O . MET A 1 81 ? -0.921 16.825 -2.557 1.00 82.06 81 MET A O 1
ATOM 643 N N . MET A 1 82 ? -0.692 16.748 -4.783 1.00 74.69 82 MET A N 1
ATOM 644 C CA . MET A 1 82 ? -0.014 18.054 -4.867 1.00 74.69 82 MET A CA 1
ATOM 645 C C . MET A 1 82 ? -0.910 19.215 -4.410 1.00 74.69 82 MET A C 1
ATOM 647 O O . MET A 1 82 ? -0.418 20.170 -3.824 1.00 74.69 82 MET A O 1
ATOM 651 N N . VAL A 1 83 ? -2.219 19.118 -4.652 1.00 79.19 83 VAL A N 1
ATOM 652 C CA . VAL A 1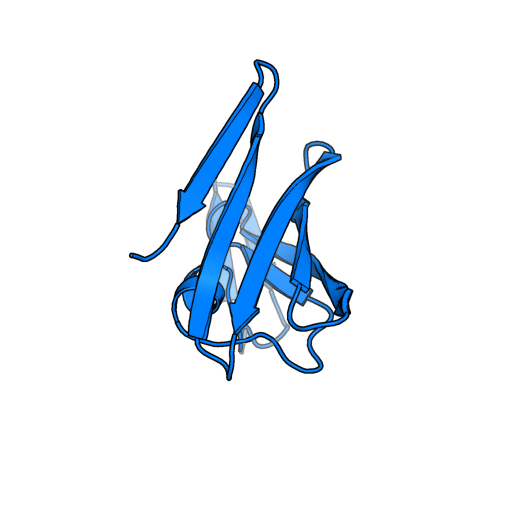 83 ? -3.197 20.193 -4.398 1.00 79.19 83 VAL A CA 1
ATOM 653 C C . VAL A 1 83 ? -4.009 19.995 -3.111 1.00 79.19 83 VAL A C 1
ATOM 655 O O . VAL A 1 83 ? -4.916 20.769 -2.832 1.00 79.19 83 VAL A O 1
ATOM 658 N N . GLY A 1 84 ? -3.721 18.956 -2.322 1.00 84.19 84 GLY A N 1
ATOM 659 C CA . GLY A 1 84 ? -4.478 18.654 -1.106 1.00 84.19 84 GLY A CA 1
ATOM 660 C C . GLY A 1 84 ? -4.446 17.178 -0.723 1.00 84.19 84 GLY A C 1
ATOM 661 O O . GLY A 1 84 ? -3.587 16.422 -1.175 1.00 84.19 84 GLY A O 1
ATOM 662 N N . LYS A 1 85 ? -5.393 16.757 0.118 1.00 89.19 85 LYS A N 1
ATOM 663 C CA . LYS A 1 85 ? -5.557 15.358 0.529 1.00 89.19 85 LYS A CA 1
ATOM 664 C C . LYS A 1 85 ? -6.942 14.838 0.173 1.00 89.19 85 LYS A C 1
ATOM 666 O O . LYS A 1 85 ? -7.928 15.551 0.331 1.00 89.19 85 LYS A O 1
ATOM 671 N N . VAL A 1 86 ? -7.004 13.585 -0.260 1.00 92.69 86 VAL A N 1
ATOM 672 C CA . VAL A 1 86 ? -8.260 12.862 -0.480 1.00 92.69 86 VAL A CA 1
ATOM 673 C C . VAL A 1 86 ? -8.421 11.836 0.630 1.00 92.69 86 VAL A C 1
ATOM 675 O O . VAL A 1 86 ? -7.485 11.094 0.925 1.00 92.69 86 VAL A O 1
ATOM 678 N N . ILE A 1 87 ? -9.599 11.804 1.252 1.00 93.25 87 ILE A N 1
ATOM 679 C CA . ILE A 1 87 ? -9.936 10.849 2.307 1.00 93.25 87 ILE A CA 1
ATOM 680 C C . ILE A 1 87 ? -11.128 10.015 1.850 1.00 93.25 87 ILE A C 1
ATOM 682 O O . ILE A 1 87 ? -12.207 10.545 1.595 1.00 93.25 87 ILE A O 1
ATOM 686 N N . PHE A 1 88 ? -10.934 8.703 1.798 1.00 92.69 88 PHE A N 1
ATOM 687 C CA . PHE A 1 88 ? -12.003 7.725 1.651 1.00 92.69 88 PHE A CA 1
ATOM 688 C C . PHE A 1 88 ? -12.262 7.115 3.018 1.00 92.69 88 PHE A C 1
ATOM 690 O O . PHE A 1 88 ? -11.340 6.573 3.622 1.00 92.69 88 PHE A O 1
ATOM 697 N N . GLN A 1 89 ? -13.494 7.203 3.510 1.00 93.69 89 GLN A N 1
ATOM 698 C CA . GLN A 1 89 ? -13.872 6.676 4.816 1.00 93.69 89 GLN A CA 1
ATOM 699 C C . GLN A 1 89 ? -15.092 5.772 4.682 1.00 93.69 89 GLN A C 1
ATOM 701 O O . GLN A 1 89 ? -16.067 6.115 4.011 1.00 93.69 89 GLN A O 1
ATOM 706 N N . ARG A 1 90 ? -15.031 4.612 5.332 1.00 87.81 90 ARG A N 1
ATOM 707 C CA . ARG A 1 90 ? -16.166 3.704 5.457 1.00 87.81 90 ARG A CA 1
ATOM 708 C C . ARG A 1 90 ? -17.121 4.247 6.524 1.00 87.81 90 ARG A C 1
ATOM 710 O O . ARG A 1 90 ? -16.679 4.524 7.638 1.00 87.81 90 ARG A O 1
ATOM 717 N N . LYS A 1 91 ? -18.393 4.416 6.156 1.00 74.44 91 LYS A N 1
ATOM 718 C CA . LYS A 1 91 ? -19.486 4.709 7.094 1.00 74.44 91 LYS A CA 1
ATOM 719 C C . LYS A 1 91 ? -19.961 3.438 7.788 1.00 74.44 91 LYS A C 1
ATOM 721 O O . LYS A 1 91 ? -19.870 2.360 7.151 1.00 74.44 91 LYS A O 1
#

pLDDT: mean 92.32, std 6.61, range [57.09, 98.44]

Sequence (91 aa):
SKYKIVKNGVISVISSNINYSIVDLYFKEPKGLNTVFSNTHGAFLIIKPLGKGDYELQLPDGKTNIFRYLNGKLMQVEAKMMVGKVIFQRK

Secondary structure (DSSP, 8-state):
--EEEEETTEEEEE-S----BTGGGGTS--TT-SEEEETTTTEEEEEEEEETTEEEEEPTTS-EEEEEEETTEEEEEEEEETTEEEEEE--